Protein AF-A0A9P7E5D6-F1 (afdb_monomer_lite)

Secondary structure (DSSP, 8-state):
-GGGGGGGSPTTSHHHHHHHHS-TTTTSSHHHHHHHHHHHS------PPPHHHHHHHHHH----GGGTT-EEEETTEEEEHHHHHHHHHHHHHHHTT-TTS----

Sequence (105 aa):
MILLLGTFILAGSEADVWWTGLGASQKATWAQAKTEFLMKWPAIVIAGKTQREYQKDLLELQFKEEEVGEWVTVAGITTWAHIQFHNKLKTLVKDAGVENVPILI

Radius of gyration: 23.68 Å; chains: 1; bounding box: 56×27×54 Å

Organism: NCBI:txid48587

Structure (mmCIF, N/CA/C/O backbone):
data_AF-A0A9P7E5D6-F1
#
_entry.id   AF-A0A9P7E5D6-F1
#
loop_
_atom_site.group_PDB
_atom_site.id
_atom_site.type_symbol
_atom_site.label_atom_id
_atom_site.label_alt_id
_atom_site.label_comp_id
_atom_site.label_asym_id
_atom_site.label_entity_id
_atom_site.label_seq_id
_atom_site.pdbx_PDB_ins_code
_atom_site.Cartn_x
_atom_site.Cartn_y
_atom_site.Cartn_z
_atom_site.occupancy
_atom_site.B_iso_or_equiv
_atom_site.auth_seq_id
_atom_site.auth_comp_id
_atom_site.auth_asym_id
_atom_site.auth_atom_id
_atom_site.pdbx_PDB_model_num
ATOM 1 N N . MET A 1 1 ? -23.368 8.243 11.336 1.00 58.00 1 MET A N 1
ATOM 2 C CA . MET A 1 1 ? -22.377 7.540 10.490 1.00 58.00 1 MET A CA 1
ATOM 3 C C . MET A 1 1 ? -22.164 6.085 10.915 1.00 58.00 1 MET A C 1
ATOM 5 O O . MET A 1 1 ? -22.184 5.231 10.048 1.00 58.00 1 MET A O 1
ATOM 9 N N . ILE A 1 2 ? -22.056 5.761 12.213 1.00 64.31 2 ILE A N 1
ATOM 10 C CA . ILE A 1 2 ? -21.831 4.368 12.660 1.00 64.31 2 ILE A CA 1
ATOM 11 C C . ILE A 1 2 ? -22.986 3.397 12.403 1.00 64.31 2 ILE A C 1
ATOM 13 O O . ILE A 1 2 ? -22.758 2.226 12.129 1.00 64.31 2 ILE A O 1
ATOM 17 N N . LEU A 1 3 ? -24.221 3.910 12.436 1.00 65.56 3 LEU A N 1
ATOM 18 C CA . LEU A 1 3 ? -25.437 3.131 12.191 1.00 65.56 3 LEU A CA 1
ATOM 19 C C . LEU A 1 3 ? -25.477 2.529 10.777 1.00 65.56 3 LEU A C 1
ATOM 21 O O . LEU A 1 3 ? -26.164 1.541 10.561 1.00 65.56 3 LEU A O 1
ATOM 25 N N . LEU A 1 4 ? -24.719 3.102 9.834 1.00 73.50 4 LEU A N 1
ATOM 26 C CA . LEU A 1 4 ? -24.645 2.623 8.456 1.00 73.50 4 LEU A CA 1
ATOM 27 C C . LEU A 1 4 ? -23.561 1.561 8.251 1.00 73.50 4 LEU A C 1
ATOM 29 O O . LEU A 1 4 ? -23.593 0.867 7.244 1.00 73.50 4 LEU A O 1
ATOM 33 N N . LEU A 1 5 ? -22.599 1.399 9.170 1.00 76.69 5 LEU A N 1
ATOM 34 C CA . LEU A 1 5 ? -21.523 0.424 8.959 1.00 76.69 5 LEU A CA 1
ATOM 35 C C . LEU A 1 5 ? -22.092 -0.989 8.795 1.00 76.69 5 LEU A C 1
ATOM 37 O O . LEU A 1 5 ? -21.705 -1.694 7.873 1.00 76.69 5 LEU A O 1
ATOM 41 N N . GLY A 1 6 ? -23.084 -1.346 9.615 1.00 74.81 6 GLY A N 1
ATOM 42 C CA . GLY A 1 6 ? -23.769 -2.634 9.509 1.00 74.81 6 GLY A CA 1
ATOM 43 C C . GLY A 1 6 ? -24.447 -2.866 8.156 1.00 74.81 6 GLY A C 1
ATOM 44 O O . GLY A 1 6 ? -24.515 -4.001 7.712 1.00 74.81 6 GLY A O 1
ATOM 45 N N . THR A 1 7 ? -24.892 -1.812 7.463 1.00 82.75 7 THR A N 1
ATOM 46 C CA . THR A 1 7 ? -25.525 -1.944 6.137 1.00 82.75 7 THR A CA 1
ATOM 47 C C . THR A 1 7 ? -24.521 -2.103 4.995 1.00 82.75 7 THR A C 1
ATOM 49 O O . THR A 1 7 ? -24.911 -2.483 3.897 1.00 82.75 7 THR A O 1
ATOM 52 N N . PHE A 1 8 ? -23.239 -1.815 5.236 1.00 84.81 8 PHE A N 1
ATOM 53 C CA . PHE A 1 8 ? -22.152 -2.029 4.272 1.00 84.81 8 PHE A CA 1
ATOM 54 C C . PHE A 1 8 ? -21.427 -3.363 4.474 1.00 84.81 8 PHE A C 1
ATOM 56 O O . PHE A 1 8 ? -20.529 -3.698 3.703 1.00 84.81 8 PHE A O 1
ATOM 63 N N . ILE A 1 9 ? -21.798 -4.120 5.508 1.00 87.69 9 ILE A N 1
ATOM 64 C CA . ILE A 1 9 ? -21.249 -5.443 5.766 1.00 87.69 9 ILE A CA 1
ATOM 65 C C . ILE A 1 9 ? -22.112 -6.472 5.037 1.00 87.69 9 ILE A C 1
ATOM 67 O O . ILE A 1 9 ? -23.337 -6.467 5.130 1.00 87.69 9 ILE A O 1
ATOM 71 N N . LEU A 1 10 ? -21.457 -7.362 4.291 1.00 89.94 10 LEU A N 1
ATOM 72 C CA . LEU A 1 10 ? -22.131 -8.450 3.596 1.00 89.94 10 LEU A CA 1
ATOM 73 C C . LEU A 1 10 ? -22.773 -9.399 4.619 1.00 89.94 10 LEU A C 1
ATOM 75 O O . LEU A 1 10 ? -22.066 -9.962 5.457 1.00 89.94 10 LEU A O 1
ATOM 79 N N . ALA A 1 11 ? -24.089 -9.596 4.525 1.00 88.31 11 ALA A N 1
ATOM 80 C CA . ALA A 1 11 ? -24.833 -10.474 5.425 1.00 88.31 11 ALA A CA 1
ATOM 81 C C . ALA A 1 11 ? -24.262 -11.903 5.428 1.00 88.31 11 ALA A C 1
ATOM 83 O O . ALA A 1 11 ? -23.971 -12.468 4.371 1.00 88.31 11 ALA A O 1
ATOM 84 N N . GLY A 1 12 ? -24.090 -12.483 6.617 1.00 87.50 12 GLY A N 1
ATOM 85 C CA . GLY A 1 12 ? -23.520 -13.821 6.808 1.00 87.50 12 GLY A CA 1
ATOM 86 C C . GLY A 1 12 ? -21.996 -13.914 6.661 1.00 87.50 12 GLY A C 1
ATOM 87 O O . GLY A 1 12 ? -21.442 -15.005 6.787 1.00 87.50 12 GLY A O 1
ATOM 88 N N . SER A 1 13 ? -21.297 -12.803 6.409 1.00 90.31 13 SER A N 1
ATOM 89 C CA . SER A 1 13 ? -19.828 -12.775 6.400 1.00 90.31 13 SER A CA 1
ATOM 90 C C . SER A 1 13 ? -19.237 -12.834 7.817 1.00 90.31 13 SER A C 1
ATOM 92 O O . SER A 1 13 ? -19.916 -12.550 8.803 1.00 90.31 13 SER A O 1
ATOM 94 N N . GLU A 1 14 ? -17.938 -13.135 7.940 1.00 91.31 14 GLU A N 1
ATOM 95 C CA . GLU A 1 14 ? -17.233 -13.067 9.234 1.00 91.31 14 GLU A CA 1
ATOM 96 C C . GLU A 1 14 ? -17.372 -11.679 9.884 1.00 91.31 14 GLU A C 1
ATOM 98 O O . GLU A 1 14 ? -17.550 -11.566 11.099 1.00 91.31 14 GLU A O 1
ATOM 103 N N . ALA A 1 15 ? -17.347 -10.623 9.067 1.00 90.06 15 ALA A N 1
ATOM 104 C CA . ALA A 1 15 ? -17.532 -9.257 9.531 1.00 90.06 15 ALA A CA 1
ATOM 105 C C . ALA A 1 15 ? -18.950 -9.002 10.062 1.00 90.06 15 ALA A C 1
ATOM 107 O O . ALA A 1 15 ? -19.104 -8.214 10.989 1.00 90.06 15 ALA A O 1
ATOM 108 N N . ASP A 1 16 ? -19.969 -9.680 9.532 1.00 90.31 16 ASP A N 1
ATOM 109 C CA . ASP A 1 16 ? -21.357 -9.560 9.997 1.00 90.31 16 ASP A CA 1
ATOM 110 C C . ASP A 1 16 ? -21.542 -10.233 11.357 1.00 90.31 16 ASP A C 1
ATOM 112 O O . ASP A 1 16 ? -22.063 -9.634 12.297 1.00 90.31 16 ASP A O 1
ATOM 116 N N . VAL A 1 17 ? -21.015 -11.448 11.513 1.00 91.06 17 VAL A N 1
ATOM 117 C CA . VAL A 1 17 ? -21.043 -12.180 12.791 1.00 91.06 17 VAL A CA 1
ATOM 118 C C . VAL A 1 17 ? -20.278 -11.414 13.875 1.00 91.06 17 VAL A C 1
ATOM 120 O O . VAL A 1 17 ? -20.753 -11.273 15.001 1.00 91.06 17 VAL A O 1
ATOM 123 N N . TRP A 1 18 ? -19.114 -10.857 13.535 1.00 93.06 18 TRP A N 1
ATOM 124 C CA . TRP A 1 18 ? -18.359 -9.996 14.445 1.00 93.06 18 TRP A CA 1
ATOM 125 C C . TRP A 1 18 ? -19.123 -8.712 14.785 1.00 93.06 18 TRP A C 1
ATOM 127 O O . TRP A 1 18 ? -19.279 -8.380 15.962 1.00 93.06 18 TRP A O 1
ATOM 137 N N . TRP A 1 19 ? -19.627 -7.996 13.776 1.00 89.81 19 TRP A N 1
ATOM 138 C 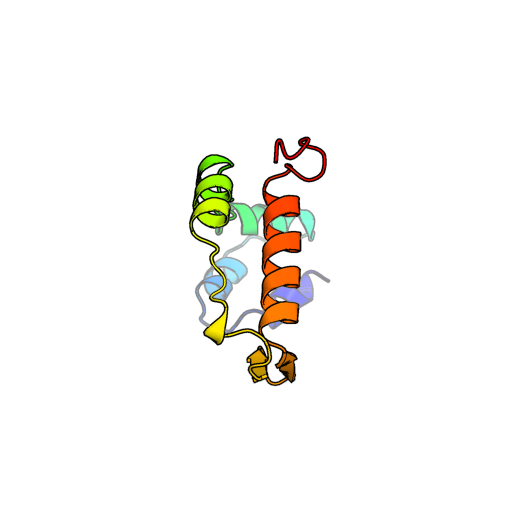CA . TRP A 1 19 ? -20.320 -6.732 13.989 1.00 89.81 19 TRP A CA 1
ATOM 139 C C . TRP A 1 19 ? -21.577 -6.946 14.814 1.00 89.81 19 TRP A C 1
ATOM 141 O O . TRP A 1 19 ? -21.794 -6.207 15.760 1.00 89.81 19 TRP A O 1
ATOM 151 N N . THR A 1 20 ? -22.388 -7.965 14.544 1.00 89.56 20 THR A N 1
ATOM 152 C CA . THR A 1 20 ? -23.585 -8.286 15.339 1.00 89.56 20 THR A CA 1
ATOM 153 C C . THR A 1 20 ? -23.244 -8.666 16.782 1.00 89.56 20 THR A C 1
ATOM 155 O O . THR A 1 20 ? -23.942 -8.211 17.688 1.00 89.56 20 THR A O 1
ATOM 158 N N . GLY A 1 21 ? -22.136 -9.379 17.009 1.00 88.69 21 GLY A N 1
ATOM 159 C CA . GLY A 1 21 ? -21.660 -9.785 18.336 1.00 88.69 21 GLY A CA 1
ATOM 160 C C . GLY A 1 21 ? -21.102 -8.663 19.225 1.00 88.69 21 GLY A C 1
ATOM 161 O O . GLY A 1 21 ? -21.010 -8.843 20.437 1.00 88.69 21 GLY A O 1
ATOM 162 N N . LEU A 1 22 ? -20.751 -7.500 18.666 1.00 89.19 22 LEU A N 1
ATOM 163 C CA . LEU A 1 22 ? -20.261 -6.357 19.446 1.00 89.19 22 LEU A CA 1
ATOM 164 C C . LEU A 1 22 ? -21.371 -5.714 20.303 1.00 89.19 22 LEU A C 1
ATOM 166 O O . LEU A 1 22 ? -22.487 -5.457 19.831 1.00 89.19 22 LEU A O 1
ATOM 170 N N . GLY A 1 23 ? -21.037 -5.370 21.548 1.00 88.38 23 GLY A N 1
ATOM 171 C CA . GLY A 1 23 ? -21.945 -4.710 22.487 1.00 88.38 23 GLY A CA 1
ATOM 172 C C . GLY A 1 23 ? -22.289 -3.265 22.101 1.00 88.38 23 GLY A C 1
ATOM 173 O O . GLY A 1 23 ? -21.590 -2.613 21.324 1.00 88.38 23 GLY A O 1
ATOM 174 N N . ALA A 1 24 ? -23.363 -2.720 22.682 1.00 84.31 24 ALA A N 1
ATOM 175 C CA . ALA A 1 24 ? -23.828 -1.361 22.375 1.00 84.31 24 ALA A CA 1
ATOM 176 C C . ALA A 1 24 ? -22.777 -0.274 22.685 1.00 84.31 24 ALA A C 1
ATOM 178 O O . ALA A 1 24 ? -22.633 0.681 21.924 1.00 84.31 24 ALA A O 1
ATOM 179 N N . SER A 1 25 ? -21.996 -0.441 23.756 1.00 85.69 25 SER A N 1
ATOM 180 C CA . SER A 1 25 ? -20.906 0.473 24.133 1.00 85.69 25 SER A CA 1
ATOM 181 C C . SER A 1 25 ? -19.733 0.450 23.148 1.00 85.69 25 SER A C 1
ATOM 183 O O . SER A 1 25 ? -19.090 1.474 22.941 1.00 85.69 25 SER A O 1
ATOM 185 N N . GLN A 1 26 ? -19.483 -0.689 22.501 1.00 84.94 26 GLN A N 1
ATOM 186 C CA . GLN A 1 26 ? -18.413 -0.879 21.516 1.00 84.94 26 GLN A CA 1
ATOM 187 C C . GLN A 1 26 ? -18.760 -0.279 20.143 1.00 84.94 26 GLN A C 1
ATOM 189 O O . GLN A 1 26 ? -17.877 -0.002 19.335 1.00 84.94 26 GLN A O 1
ATOM 194 N N . LYS A 1 27 ? -20.050 -0.021 19.896 1.00 85.94 27 LYS A N 1
ATOM 195 C CA . LYS A 1 27 ? -20.574 0.613 18.675 1.00 85.94 27 LYS A CA 1
ATOM 196 C C . LYS A 1 27 ? -21.049 2.049 18.889 1.00 85.94 27 LYS A C 1
ATOM 198 O O . LYS A 1 27 ? -21.618 2.634 17.970 1.00 85.94 27 LYS A O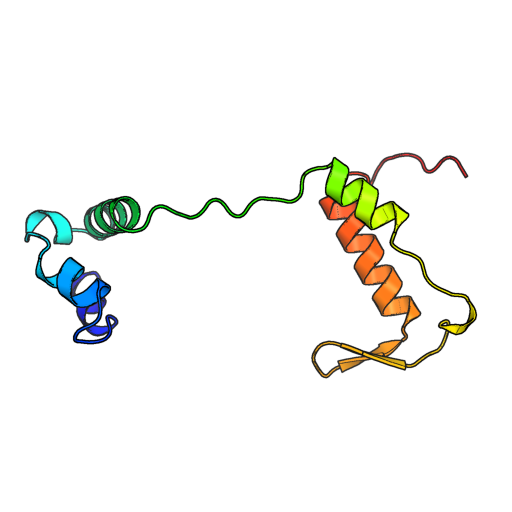 1
ATOM 203 N N . ALA A 1 28 ? -20.872 2.617 20.082 1.00 85.69 28 ALA A N 1
ATOM 204 C CA . ALA A 1 28 ? -21.463 3.913 20.409 1.00 85.69 28 ALA A CA 1
ATOM 205 C C . ALA A 1 28 ? -20.829 5.064 19.604 1.00 85.69 28 ALA A C 1
ATOM 207 O O . ALA A 1 28 ? -21.514 6.017 19.231 1.00 85.69 28 ALA A O 1
ATOM 208 N N . THR A 1 29 ? -19.539 4.964 19.272 1.00 87.50 29 THR A N 1
ATOM 209 C CA . THR A 1 29 ? -18.804 5.971 18.492 1.00 87.50 29 THR A CA 1
ATOM 210 C C . THR A 1 29 ? -17.878 5.344 17.460 1.00 87.50 29 THR A C 1
ATOM 212 O O . THR A 1 29 ? -17.440 4.202 17.602 1.00 87.50 29 THR A O 1
ATOM 215 N N . TRP A 1 30 ? -17.549 6.101 16.405 1.00 85.44 30 TRP A N 1
ATOM 216 C CA . TRP A 1 30 ? -16.696 5.596 15.317 1.00 85.44 30 TRP A CA 1
ATOM 217 C C . TRP A 1 30 ? -15.308 5.219 15.813 1.00 85.44 30 TRP A C 1
ATOM 219 O O . TRP A 1 30 ? -14.740 4.234 15.357 1.00 85.44 30 TRP A O 1
ATOM 229 N N . ALA A 1 31 ? -14.803 5.957 16.801 1.00 87.25 31 ALA A N 1
ATOM 230 C CA . ALA A 1 31 ? -13.554 5.632 17.467 1.00 87.25 31 ALA A CA 1
ATOM 231 C C . ALA A 1 31 ? -13.602 4.239 18.114 1.00 87.25 31 ALA A C 1
ATOM 233 O O . ALA A 1 31 ? -12.697 3.446 17.887 1.00 87.25 31 ALA A O 1
ATOM 234 N N . GLN A 1 32 ? -14.672 3.911 18.845 1.00 88.25 32 GLN A N 1
ATOM 235 C CA . GLN A 1 32 ? -14.817 2.604 19.498 1.00 88.25 32 GLN A CA 1
ATOM 236 C C . GLN A 1 32 ? -14.941 1.467 18.481 1.00 88.25 32 GLN A C 1
ATOM 238 O O . GLN A 1 32 ? -14.188 0.501 18.566 1.00 88.25 32 GLN A O 1
ATOM 243 N N . ALA A 1 33 ? -15.789 1.622 17.459 1.00 87.50 33 ALA A N 1
ATOM 244 C CA . ALA A 1 33 ? -15.914 0.613 16.407 1.00 87.50 33 ALA A CA 1
ATOM 245 C C . ALA A 1 33 ? -14.598 0.397 15.649 1.00 87.50 33 ALA A C 1
ATOM 247 O O . ALA A 1 33 ? -14.247 -0.737 15.336 1.00 87.50 33 ALA A O 1
ATOM 248 N N . LYS A 1 34 ? -13.845 1.471 15.376 1.00 87.94 34 LYS A N 1
ATOM 249 C CA . LYS A 1 34 ? -12.529 1.386 14.735 1.00 87.94 34 LYS A CA 1
ATOM 250 C C . LYS A 1 34 ? -11.508 0.672 15.624 1.00 87.94 34 LYS A C 1
ATOM 252 O O . LYS A 1 34 ? -10.720 -0.113 15.107 1.00 87.94 34 LYS A O 1
ATOM 257 N N . THR A 1 35 ? -11.515 0.918 16.933 1.00 89.06 35 THR A N 1
ATOM 258 C CA . THR A 1 35 ? -10.636 0.217 17.883 1.00 89.06 35 THR A CA 1
ATOM 259 C C . THR A 1 35 ? -10.920 -1.282 17.892 1.00 89.06 35 THR A C 1
ATOM 261 O O . THR A 1 35 ? -9.999 -2.076 17.729 1.00 89.06 35 THR A O 1
ATOM 264 N N . GLU A 1 36 ? -12.188 -1.675 18.001 1.00 90.62 36 GLU A N 1
ATOM 265 C CA . GLU A 1 36 ? -12.600 -3.084 17.951 1.00 90.62 36 GLU A CA 1
ATOM 266 C C . GLU A 1 36 ? -12.255 -3.735 16.607 1.00 90.62 36 GLU A C 1
ATOM 268 O O . GLU A 1 36 ? -11.777 -4.868 16.559 1.00 90.62 36 GLU A O 1
ATOM 273 N N . PHE A 1 37 ? -12.438 -2.998 15.507 1.00 89.81 37 PHE A N 1
ATOM 274 C CA . PHE A 1 37 ? -12.077 -3.459 14.170 1.00 89.81 37 PHE A CA 1
ATOM 275 C C . PHE A 1 37 ? -10.579 -3.757 14.069 1.00 89.81 37 PHE A C 1
ATOM 277 O O . PHE A 1 37 ? -10.199 -4.821 13.595 1.00 89.81 37 PHE A O 1
ATOM 284 N N . LEU A 1 38 ? -9.727 -2.851 14.555 1.00 89.81 38 LEU A N 1
ATOM 285 C CA . LEU A 1 38 ? -8.272 -3.023 14.527 1.00 89.81 38 LEU A CA 1
ATOM 286 C C . LEU A 1 38 ? -7.778 -4.115 15.485 1.00 89.81 38 LEU A C 1
ATOM 288 O O . LEU A 1 38 ? -6.715 -4.680 15.246 1.00 89.81 38 LEU A O 1
ATOM 292 N N . MET A 1 39 ? -8.529 -4.435 16.543 1.00 88.69 39 MET A N 1
ATOM 293 C CA . MET A 1 39 ? -8.230 -5.595 17.389 1.00 88.69 39 MET A CA 1
ATOM 294 C C . MET A 1 39 ? -8.540 -6.916 16.678 1.00 88.69 39 MET A C 1
ATOM 296 O O . MET A 1 39 ? -7.766 -7.865 16.791 1.00 88.69 39 MET A O 1
ATOM 300 N N . LYS A 1 40 ? -9.656 -6.989 15.941 1.00 90.19 40 LYS A N 1
ATOM 301 C CA . LYS A 1 40 ? -10.075 -8.201 15.219 1.00 90.19 40 LYS A CA 1
ATOM 302 C C . LYS A 1 40 ? -9.293 -8.417 13.918 1.00 90.19 40 LYS A C 1
ATOM 304 O O . LYS A 1 40 ? -8.914 -9.548 13.624 1.00 90.19 40 LYS A O 1
ATOM 309 N N . TRP A 1 41 ? -9.034 -7.348 13.171 1.00 89.31 41 TRP A N 1
ATOM 310 C CA . TRP A 1 41 ? -8.216 -7.338 11.958 1.00 89.31 41 TRP A CA 1
ATOM 311 C C . TRP A 1 41 ? -7.048 -6.368 12.147 1.00 89.31 41 TRP A C 1
ATOM 313 O O . TRP A 1 41 ? -7.119 -5.217 11.698 1.00 89.31 41 TRP A O 1
ATOM 323 N N . PRO A 1 42 ? -5.972 -6.803 12.828 1.00 83.50 42 PRO A N 1
ATOM 324 C CA . PRO A 1 42 ? -4.770 -5.994 12.936 1.00 83.50 42 PRO A CA 1
ATOM 325 C C . PRO A 1 42 ? -4.257 -5.669 11.538 1.00 83.50 42 PRO A C 1
ATOM 327 O O . PRO A 1 42 ? -4.238 -6.524 10.649 1.00 83.50 42 PRO A O 1
ATOM 330 N N . ALA A 1 43 ? -3.852 -4.414 11.339 1.00 76.69 43 ALA A N 1
ATOM 331 C CA . ALA A 1 43 ? -3.270 -3.994 10.078 1.00 76.69 43 ALA A CA 1
ATOM 332 C C . ALA A 1 43 ? -2.068 -4.892 9.773 1.00 76.69 43 ALA A C 1
ATOM 334 O O . ALA A 1 43 ? -1.095 -4.924 10.529 1.00 76.69 43 ALA A O 1
ATOM 335 N N . ILE A 1 44 ? -2.143 -5.626 8.664 1.00 76.31 44 ILE A N 1
ATOM 336 C CA . ILE A 1 44 ? -0.980 -6.326 8.139 1.00 76.31 44 ILE A CA 1
ATOM 337 C C . ILE A 1 44 ? 0.010 -5.225 7.778 1.00 76.31 44 ILE A C 1
ATOM 339 O O . ILE A 1 44 ? -0.263 -4.402 6.902 1.00 76.31 44 ILE A O 1
ATOM 343 N N . VAL A 1 45 ? 1.133 -5.172 8.492 1.00 65.81 45 VAL A N 1
ATOM 344 C CA . VAL A 1 45 ? 2.246 -4.310 8.111 1.00 65.81 45 VAL A CA 1
ATOM 345 C C . VAL A 1 45 ? 2.688 -4.807 6.745 1.00 65.81 45 VAL A C 1
ATOM 347 O O . VAL A 1 45 ? 3.266 -5.886 6.627 1.00 65.81 45 VAL A O 1
ATOM 350 N N . ILE A 1 46 ? 2.349 -4.053 5.700 1.00 59.84 46 ILE A N 1
ATOM 351 C CA . ILE A 1 46 ? 2.904 -4.286 4.373 1.00 59.84 46 ILE A CA 1
ATOM 352 C C . ILE A 1 46 ? 4.411 -4.188 4.568 1.00 59.84 46 ILE A C 1
ATOM 354 O O . ILE A 1 46 ? 4.904 -3.152 5.019 1.00 59.84 46 ILE A O 1
ATOM 358 N N . ALA A 1 47 ? 5.126 -5.279 4.300 1.00 58.91 47 ALA A N 1
ATOM 359 C CA . ALA A 1 47 ? 6.575 -5.248 4.297 1.00 58.91 47 ALA A CA 1
ATOM 360 C C . ALA A 1 47 ? 6.993 -4.209 3.250 1.00 58.91 47 ALA A C 1
ATOM 362 O O . ALA A 1 47 ? 6.841 -4.423 2.047 1.00 58.91 47 ALA A O 1
ATOM 363 N N . GLY A 1 48 ? 7.427 -3.039 3.716 1.00 64.94 48 GLY A N 1
ATOM 364 C CA . GLY A 1 48 ? 8.057 -2.059 2.851 1.00 64.94 48 GLY A CA 1
ATOM 365 C C . GLY A 1 48 ? 9.361 -2.659 2.351 1.00 64.94 48 GLY A C 1
ATOM 366 O O . GLY A 1 48 ? 10.094 -3.259 3.141 1.00 64.94 48 GLY A O 1
ATOM 367 N N . LYS A 1 49 ? 9.647 -2.505 1.055 1.00 72.94 49 LYS A N 1
ATOM 368 C CA . LYS A 1 49 ? 10.960 -2.866 0.523 1.00 72.94 49 LYS A CA 1
ATOM 369 C C . LYS A 1 49 ? 12.035 -2.178 1.358 1.00 72.94 49 LYS A C 1
ATOM 371 O O . LYS A 1 49 ? 11.975 -0.978 1.628 1.00 72.94 49 LYS A O 1
ATOM 376 N N . THR A 1 50 ? 13.004 -2.959 1.795 1.00 80.06 50 THR A N 1
ATOM 377 C CA . THR A 1 50 ? 14.199 -2.470 2.470 1.00 80.06 50 THR A CA 1
ATOM 378 C C . THR A 1 50 ? 15.086 -1.728 1.474 1.00 80.06 50 THR A C 1
ATOM 380 O O . THR A 1 50 ? 15.026 -1.953 0.265 1.00 80.06 50 THR A O 1
ATOM 383 N N . GLN A 1 51 ? 15.988 -0.878 1.966 1.00 76.75 51 GLN A N 1
ATOM 384 C CA . GLN A 1 51 ? 16.916 -0.157 1.089 1.00 76.75 51 GLN A CA 1
ATOM 385 C C . GLN A 1 51 ? 17.808 -1.089 0.251 1.00 76.75 51 GLN A C 1
ATOM 387 O O . GLN A 1 51 ? 18.151 -0.759 -0.880 1.00 76.75 51 GLN A O 1
ATOM 392 N N . ARG A 1 52 ? 18.126 -2.284 0.766 1.00 77.69 52 ARG A N 1
ATOM 393 C CA . ARG A 1 52 ? 18.865 -3.313 0.022 1.00 77.69 52 ARG A CA 1
ATOM 394 C C . ARG A 1 52 ? 18.068 -3.840 -1.171 1.00 77.69 52 ARG A C 1
ATOM 396 O O . ARG A 1 52 ? 18.648 -4.082 -2.223 1.00 77.69 52 ARG A O 1
ATOM 403 N N . GLU A 1 53 ? 16.761 -4.022 -1.016 1.00 82.69 53 GLU A N 1
ATOM 404 C CA . GLU A 1 53 ? 15.889 -4.471 -2.106 1.00 82.69 53 GLU A CA 1
ATOM 405 C C . GLU A 1 53 ? 15.747 -3.387 -3.174 1.00 82.69 53 GLU A C 1
ATOM 407 O O . GLU A 1 53 ? 15.850 -3.696 -4.354 1.00 82.69 53 GLU A O 1
ATOM 412 N N . TYR A 1 54 ? 15.649 -2.114 -2.783 1.00 84.06 54 TYR A N 1
ATOM 413 C CA . TYR A 1 54 ? 15.693 -1.011 -3.745 1.00 84.06 54 TYR A CA 1
ATOM 414 C C . TYR A 1 54 ? 17.031 -0.916 -4.492 1.00 84.06 54 TYR A C 1
ATOM 416 O O . TYR A 1 54 ? 17.044 -0.705 -5.700 1.00 84.06 54 TYR A O 1
ATOM 424 N N . GLN A 1 55 ? 18.166 -1.103 -3.810 1.00 79.75 55 GLN A N 1
ATOM 425 C CA . GLN A 1 55 ? 19.480 -1.146 -4.466 1.00 79.75 55 GLN A CA 1
ATOM 426 C C . GLN A 1 55 ? 19.594 -2.312 -5.449 1.00 79.75 55 GLN A C 1
ATOM 428 O O . GLN A 1 55 ? 20.127 -2.142 -6.542 1.00 79.75 55 GLN A O 1
ATOM 433 N N . LYS A 1 56 ? 19.078 -3.487 -5.073 1.00 85.12 56 LYS A N 1
ATOM 434 C CA . LYS A 1 56 ? 19.016 -4.648 -5.960 1.00 85.12 56 LYS A CA 1
ATOM 435 C C . LYS A 1 56 ? 18.182 -4.337 -7.202 1.00 85.12 56 LYS A C 1
ATOM 437 O O . LYS A 1 56 ? 18.664 -4.546 -8.308 1.00 85.12 56 LYS A O 1
ATOM 442 N N . ASP A 1 57 ? 16.991 -3.774 -7.022 1.00 85.88 57 ASP A N 1
ATOM 443 C CA . ASP A 1 57 ? 16.117 -3.411 -8.135 1.00 85.88 57 ASP A CA 1
ATOM 444 C C . ASP A 1 57 ? 16.762 -2.361 -9.059 1.00 85.88 57 ASP A C 1
ATOM 446 O O . ASP A 1 57 ? 16.610 -2.457 -10.272 1.00 85.88 57 ASP A O 1
ATOM 450 N N . LEU A 1 58 ? 17.510 -1.384 -8.522 1.00 84.69 58 LEU A N 1
ATOM 451 C CA . LEU A 1 58 ? 18.270 -0.420 -9.336 1.00 84.69 58 LEU A CA 1
ATOM 452 C C . LEU A 1 58 ? 19.339 -1.105 -10.193 1.00 84.69 58 LEU A C 1
ATOM 454 O O . LEU A 1 58 ? 19.515 -0.734 -11.348 1.00 84.69 58 LEU A O 1
ATOM 458 N N . LEU A 1 59 ? 20.059 -2.079 -9.631 1.00 83.94 59 LEU A N 1
ATOM 459 C CA . LEU A 1 59 ? 21.121 -2.805 -10.336 1.00 83.94 59 LEU A CA 1
ATOM 460 C C . LEU A 1 59 ? 20.568 -3.778 -11.387 1.00 83.94 59 LEU A C 1
ATOM 462 O O . LEU A 1 59 ? 21.205 -4.009 -12.414 1.00 83.94 59 LEU A O 1
ATOM 466 N N . GLU A 1 60 ? 19.395 -4.353 -11.132 1.00 87.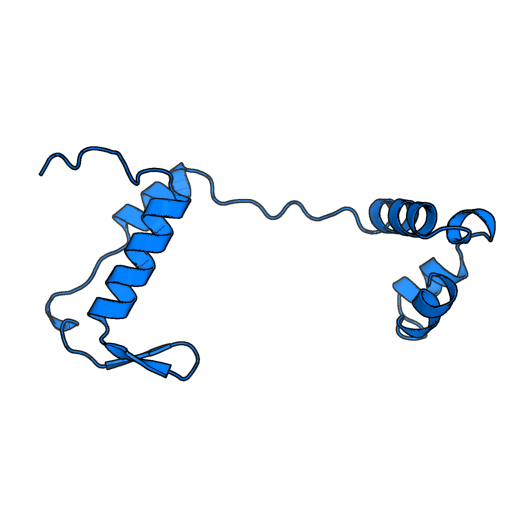19 60 GLU A N 1
ATOM 467 C CA . GLU A 1 60 ? 18.704 -5.251 -12.061 1.00 87.19 60 GLU A CA 1
ATOM 468 C C . GLU A 1 60 ? 17.943 -4.493 -13.158 1.00 87.19 60 GLU A C 1
ATOM 470 O O . GLU A 1 60 ? 17.647 -5.067 -14.209 1.00 87.19 60 GLU A O 1
ATOM 475 N N . LEU A 1 61 ? 17.641 -3.208 -12.948 1.00 86.38 61 LEU A N 1
ATOM 476 C CA . LEU A 1 61 ? 16.937 -2.378 -13.916 1.00 86.38 61 LEU A CA 1
ATOM 477 C C . LEU A 1 61 ? 17.847 -2.040 -15.106 1.00 86.38 61 LEU A C 1
ATOM 479 O O . LEU A 1 61 ? 18.578 -1.053 -15.108 1.00 86.38 61 LEU A O 1
ATOM 483 N N . GLN A 1 62 ? 17.757 -2.861 -16.149 1.00 85.56 62 GLN A N 1
ATOM 484 C CA . GLN A 1 62 ? 18.462 -2.680 -17.416 1.00 85.56 62 GLN A CA 1
ATOM 485 C C . GLN A 1 62 ? 17.482 -2.317 -18.533 1.00 85.56 62 GLN A C 1
ATOM 487 O O . GLN A 1 62 ? 16.350 -2.799 -18.559 1.00 85.56 62 GLN A O 1
ATOM 492 N N . PHE A 1 63 ? 17.932 -1.470 -19.457 1.00 88.12 63 PHE A N 1
ATOM 493 C CA . PHE A 1 63 ? 17.234 -1.172 -20.704 1.00 88.12 63 PHE A CA 1
ATOM 494 C C . PHE A 1 63 ? 18.148 -1.535 -21.856 1.00 88.12 63 PHE A C 1
ATOM 496 O O . PHE A 1 63 ? 19.304 -1.102 -21.869 1.00 88.12 63 PHE A O 1
ATOM 503 N N . LYS A 1 64 ? 17.661 -2.340 -22.795 1.00 88.44 64 LYS A N 1
ATOM 504 C CA . LYS A 1 64 ? 18.481 -2.732 -23.937 1.00 88.44 64 LYS A CA 1
ATOM 505 C C . LYS A 1 64 ? 18.415 -1.668 -25.019 1.00 88.44 64 LYS A C 1
ATOM 507 O O . LYS A 1 64 ? 17.385 -1.028 -25.214 1.00 88.44 64 LYS A O 1
ATOM 512 N N . GLU A 1 65 ? 19.511 -1.495 -25.748 1.00 85.00 65 GLU A N 1
ATOM 513 C CA . GLU A 1 65 ? 19.555 -0.530 -26.847 1.00 85.00 65 GLU A CA 1
ATOM 514 C C . GLU A 1 65 ? 18.552 -0.901 -27.947 1.00 85.00 65 GLU A C 1
ATOM 516 O O . GLU A 1 65 ? 17.870 -0.023 -28.473 1.00 85.00 65 GLU A O 1
ATOM 521 N N . GLU A 1 66 ? 18.359 -2.199 -28.208 1.00 88.31 66 GLU A N 1
ATOM 522 C CA . GLU A 1 66 ? 17.346 -2.688 -29.149 1.00 88.31 66 GLU A CA 1
ATOM 523 C C . GLU A 1 66 ? 15.890 -2.355 -28.764 1.00 88.31 66 GLU A C 1
ATOM 525 O O . GLU A 1 66 ? 15.010 -2.435 -29.613 1.00 88.31 66 GLU A O 1
ATOM 530 N N . GLU A 1 67 ? 15.615 -1.961 -27.516 1.00 84.81 67 GLU A N 1
ATOM 531 C CA . GLU A 1 67 ? 14.273 -1.574 -27.051 1.00 84.81 67 GLU A CA 1
ATOM 532 C C . GLU A 1 67 ? 14.020 -0.060 -27.209 1.00 84.81 67 GLU A C 1
ATOM 534 O O . GLU A 1 67 ? 12.908 0.438 -26.982 1.00 84.81 67 GLU A O 1
ATOM 539 N N . VAL A 1 68 ? 15.040 0.714 -27.596 1.00 88.50 68 VAL A N 1
ATOM 540 C CA . VAL A 1 68 ? 14.913 2.155 -27.829 1.00 88.50 68 VAL A CA 1
ATOM 541 C C . VAL A 1 68 ? 14.040 2.400 -29.057 1.00 88.50 68 VAL A C 1
ATOM 543 O O . VAL A 1 68 ? 14.365 2.019 -30.173 1.00 88.50 68 VAL A O 1
ATOM 546 N N . GLY A 1 69 ? 12.934 3.115 -28.850 1.00 88.31 69 GLY A N 1
ATOM 547 C CA . GLY A 1 69 ? 11.998 3.428 -29.933 1.00 88.31 69 GLY A CA 1
ATOM 548 C C . GLY A 1 69 ? 10.952 2.338 -30.162 1.00 88.31 69 GLY A C 1
ATOM 549 O O . GLY A 1 69 ? 10.162 2.448 -31.090 1.00 88.31 69 GLY A O 1
ATOM 550 N N . GLU A 1 70 ? 10.881 1.331 -29.295 1.00 93.81 70 GLU A N 1
ATOM 551 C CA . GLU A 1 70 ? 9.750 0.410 -29.273 1.00 93.81 70 GLU A CA 1
ATOM 552 C C . GLU A 1 70 ? 8.531 1.041 -28.590 1.00 93.81 70 GLU A C 1
ATOM 554 O O . GLU A 1 70 ? 8.643 1.864 -27.668 1.00 93.81 70 GLU A O 1
ATOM 559 N N . TRP A 1 71 ? 7.343 0.634 -29.034 1.00 93.81 71 TRP A N 1
ATOM 560 C CA . TRP A 1 71 ? 6.078 1.022 -28.417 1.00 93.81 71 TRP A CA 1
ATOM 561 C C . TRP A 1 71 ? 5.667 -0.032 -27.393 1.00 93.81 71 TRP A C 1
ATOM 563 O O . TRP A 1 71 ? 5.616 -1.223 -27.686 1.00 93.81 71 TRP A O 1
ATOM 573 N N . VAL A 1 72 ? 5.305 0.407 -26.193 1.00 90.81 72 VAL A N 1
ATOM 574 C CA . VAL A 1 72 ? 4.816 -0.457 -25.116 1.00 90.81 72 VAL A CA 1
ATOM 575 C C . VAL A 1 72 ? 3.458 0.022 -24.634 1.00 90.81 72 VAL A C 1
ATOM 577 O O . VAL A 1 72 ? 3.211 1.220 -24.503 1.00 90.81 72 VAL A O 1
ATOM 580 N N . THR A 1 73 ? 2.567 -0.924 -24.342 1.00 91.56 73 THR A N 1
ATOM 581 C CA . THR A 1 73 ? 1.262 -0.626 -23.745 1.00 91.56 73 THR A CA 1
ATOM 582 C C . THR A 1 73 ? 1.311 -0.930 -22.256 1.00 91.56 73 THR A C 1
ATOM 584 O O . THR A 1 73 ? 1.514 -2.075 -21.857 1.00 91.56 73 THR A O 1
ATOM 587 N N . VAL A 1 74 ? 1.112 0.091 -21.424 1.00 83.44 74 VAL A N 1
ATOM 588 C CA . VAL A 1 74 ? 1.072 -0.033 -19.960 1.00 83.44 74 VAL A CA 1
ATOM 589 C C . VAL A 1 74 ? -0.265 0.509 -19.477 1.00 83.44 74 VAL A C 1
ATOM 591 O O . VAL A 1 74 ? -0.624 1.637 -19.801 1.00 83.44 74 VAL A O 1
ATOM 594 N N . ALA A 1 75 ? -1.020 -0.298 -18.725 1.00 87.06 75 ALA A N 1
ATOM 595 C CA . ALA A 1 75 ? -2.352 0.066 -18.225 1.00 87.06 75 ALA A CA 1
ATOM 596 C C . ALA A 1 75 ? -3.314 0.582 -19.325 1.00 87.06 75 ALA A C 1
ATOM 598 O O . ALA A 1 75 ? -4.100 1.497 -19.099 1.00 87.06 75 ALA A O 1
ATOM 599 N N . GLY A 1 76 ? -3.230 0.005 -20.530 1.00 89.12 76 GLY A N 1
ATOM 600 C CA . GLY A 1 76 ? -4.065 0.385 -21.675 1.00 89.12 76 GLY A CA 1
ATOM 601 C C . GLY A 1 76 ? -3.615 1.643 -22.428 1.00 89.12 76 GLY A C 1
ATOM 602 O O . GLY A 1 76 ? -4.289 2.041 -23.372 1.00 89.12 76 GLY A O 1
ATOM 603 N N . ILE A 1 77 ? -2.487 2.255 -22.051 1.00 89.81 77 ILE A N 1
ATOM 604 C CA . ILE A 1 77 ? -1.923 3.433 -22.722 1.00 89.81 77 ILE A CA 1
ATOM 605 C C . ILE A 1 77 ? -0.647 3.034 -23.463 1.00 89.81 77 ILE A C 1
ATOM 607 O O . ILE A 1 77 ? 0.302 2.534 -22.853 1.00 89.81 77 ILE A O 1
ATOM 611 N N . THR A 1 78 ? -0.611 3.288 -24.771 1.00 92.94 78 THR A N 1
ATOM 612 C CA . THR A 1 78 ? 0.581 3.081 -25.600 1.00 92.94 78 THR A CA 1
ATOM 613 C C . THR A 1 78 ? 1.540 4.258 -25.457 1.00 92.94 78 THR A C 1
ATOM 615 O O . THR A 1 78 ? 1.154 5.418 -25.595 1.00 92.94 78 THR A O 1
ATOM 618 N N . THR A 1 79 ? 2.806 3.973 -25.183 1.00 91.62 79 THR A N 1
ATOM 619 C CA . THR A 1 79 ? 3.871 4.972 -25.059 1.00 91.62 79 THR A CA 1
ATOM 620 C C . THR A 1 79 ? 5.217 4.367 -25.461 1.00 91.62 79 THR A C 1
ATOM 622 O O . THR A 1 79 ? 5.304 3.175 -25.742 1.00 91.62 79 THR A O 1
ATOM 625 N N . TRP A 1 80 ? 6.275 5.171 -25.498 1.00 93.88 80 TRP A N 1
ATOM 626 C CA . TRP A 1 80 ? 7.612 4.703 -25.848 1.00 93.88 80 TRP A CA 1
ATOM 627 C C . TRP A 1 80 ? 8.270 3.946 -24.690 1.00 93.88 80 TRP A C 1
ATOM 629 O O . TRP A 1 80 ? 8.232 4.390 -23.536 1.00 93.88 80 TRP A O 1
ATOM 639 N N . ALA A 1 81 ? 8.935 2.835 -25.005 1.00 90.25 81 ALA A N 1
ATOM 640 C CA . ALA A 1 81 ? 9.606 1.967 -24.039 1.00 90.25 81 ALA A CA 1
ATOM 641 C C . ALA A 1 81 ? 10.629 2.722 -23.175 1.00 90.25 81 ALA A C 1
ATOM 643 O O . ALA A 1 81 ? 10.623 2.595 -21.951 1.00 90.25 81 ALA A O 1
ATOM 644 N N . HIS A 1 82 ? 11.432 3.595 -23.789 1.00 88.94 82 HIS A N 1
ATOM 645 C CA . HIS A 1 82 ? 12.449 4.383 -23.088 1.00 88.94 82 HIS A CA 1
ATOM 646 C C . HIS A 1 82 ? 11.847 5.434 -22.135 1.00 88.94 82 HIS A C 1
ATOM 648 O O . HIS A 1 82 ? 12.418 5.712 -21.081 1.00 88.94 82 HIS A O 1
ATOM 654 N N . ILE A 1 83 ? 10.666 5.987 -22.449 1.00 88.62 83 ILE A N 1
ATOM 655 C CA . ILE A 1 83 ? 9.953 6.913 -21.552 1.00 88.62 83 ILE A CA 1
ATOM 656 C C . ILE A 1 83 ? 9.433 6.154 -20.330 1.00 88.62 83 ILE A C 1
ATOM 658 O O . ILE A 1 83 ? 9.570 6.622 -19.199 1.00 88.62 83 ILE A O 1
ATOM 662 N N . GLN A 1 84 ? 8.871 4.961 -20.532 1.00 90.81 84 GLN A N 1
ATOM 663 C CA . GLN A 1 84 ? 8.441 4.112 -19.419 1.00 90.81 84 GLN A CA 1
ATOM 664 C C . GLN A 1 84 ? 9.611 3.657 -18.558 1.00 90.81 84 GLN A C 1
ATOM 666 O O . GLN A 1 84 ? 9.506 3.664 -17.332 1.00 90.81 84 GLN A O 1
ATOM 671 N N . PHE A 1 85 ? 10.734 3.312 -19.180 1.00 89.31 85 PHE A N 1
ATOM 672 C CA . PHE A 1 85 ? 11.962 2.992 -18.469 1.00 89.31 85 PHE A CA 1
ATOM 673 C C . PHE A 1 85 ? 12.440 4.169 -17.610 1.00 89.31 85 PHE A C 1
ATOM 675 O O . PHE A 1 85 ? 12.646 3.999 -16.410 1.00 89.31 85 PHE A O 1
ATOM 682 N N . HIS A 1 86 ? 12.521 5.377 -18.180 1.00 89.00 86 HIS A N 1
ATOM 683 C CA . HIS A 1 86 ? 12.886 6.585 -17.438 1.00 89.00 86 HIS A CA 1
ATOM 684 C C . HIS A 1 86 ? 11.956 6.831 -16.242 1.00 89.00 86 HIS A C 1
ATOM 686 O O . HIS A 1 86 ? 12.425 7.087 -15.133 1.00 89.00 86 HIS A O 1
ATOM 692 N N . ASN A 1 87 ? 10.641 6.710 -16.437 1.00 89.31 87 ASN A N 1
ATOM 693 C CA . ASN A 1 87 ? 9.664 6.896 -15.364 1.00 89.31 87 ASN A CA 1
ATOM 694 C C . ASN A 1 87 ? 9.826 5.852 -14.251 1.00 89.31 87 ASN A C 1
ATOM 696 O O . ASN A 1 87 ? 9.778 6.207 -13.074 1.00 89.31 87 ASN A O 1
ATOM 700 N N . LYS A 1 88 ? 10.056 4.581 -14.606 1.00 87.50 88 LYS A N 1
ATOM 701 C CA . LYS A 1 88 ? 10.331 3.512 -13.636 1.00 87.50 88 LYS A CA 1
ATOM 702 C C . LYS A 1 88 ? 11.611 3.785 -12.852 1.00 87.50 88 LYS A C 1
ATOM 704 O O . LYS A 1 88 ? 11.571 3.746 -11.627 1.00 87.50 88 LYS A O 1
ATOM 709 N N . LEU A 1 89 ? 12.706 4.120 -13.537 1.00 89.44 89 LEU A N 1
ATOM 710 C CA . LEU A 1 89 ? 13.987 4.451 -12.911 1.00 89.44 89 LEU A CA 1
ATOM 711 C C . LEU A 1 89 ? 13.845 5.634 -11.949 1.00 89.44 89 LEU A C 1
ATOM 713 O O . LEU A 1 89 ? 14.297 5.563 -10.810 1.00 89.44 89 LEU A O 1
ATOM 717 N N . LYS A 1 90 ? 13.164 6.702 -12.376 1.00 87.88 90 LYS A N 1
ATOM 718 C CA . LYS A 1 90 ? 12.935 7.899 -11.560 1.00 87.88 90 LYS A CA 1
ATOM 719 C C . LYS A 1 90 ? 12.158 7.590 -10.282 1.00 87.88 90 LYS A C 1
ATOM 721 O O . LYS A 1 90 ? 12.540 8.059 -9.212 1.00 87.88 90 LYS A O 1
ATOM 726 N N . THR A 1 91 ? 11.086 6.806 -10.382 1.00 87.00 91 THR A N 1
ATOM 727 C CA . THR A 1 91 ? 10.320 6.360 -9.209 1.00 87.00 91 THR A CA 1
ATOM 728 C C . THR A 1 91 ? 11.192 5.528 -8.277 1.00 87.00 91 THR A C 1
ATOM 730 O O . THR A 1 91 ? 11.218 5.776 -7.079 1.00 87.00 91 THR A O 1
ATOM 733 N N . LEU A 1 92 ? 11.978 4.605 -8.828 1.00 86.06 92 LEU A N 1
ATOM 734 C CA . LEU A 1 92 ? 12.782 3.684 -8.036 1.00 86.06 92 LEU A CA 1
ATOM 735 C C . LEU A 1 92 ? 13.947 4.385 -7.315 1.00 86.06 92 LEU A C 1
ATOM 737 O O . LEU A 1 92 ? 14.212 4.092 -6.154 1.00 86.06 92 LEU A O 1
ATOM 741 N N . VAL A 1 93 ? 14.584 5.373 -7.951 1.00 85.50 93 VAL A N 1
ATOM 742 C CA . VAL A 1 93 ? 15.596 6.252 -7.328 1.00 85.50 93 VAL A CA 1
ATOM 743 C C . VAL A 1 93 ? 15.004 7.070 -6.180 1.00 85.50 93 VAL A C 1
ATOM 745 O O . VAL A 1 93 ? 15.635 7.206 -5.128 1.00 85.50 93 VAL A O 1
ATOM 748 N N . LYS A 1 94 ? 13.790 7.598 -6.370 1.00 84.12 94 LYS A N 1
ATOM 749 C CA . LYS A 1 94 ? 13.069 8.347 -5.338 1.00 84.12 94 LYS A CA 1
ATOM 750 C C . LYS A 1 94 ? 12.730 7.452 -4.146 1.00 84.12 94 LYS A C 1
ATOM 752 O O . LYS A 1 94 ? 13.016 7.818 -3.011 1.00 84.12 94 LYS A O 1
ATOM 757 N N . ASP A 1 95 ? 12.179 6.270 -4.403 1.00 82.69 95 ASP A N 1
ATOM 758 C CA . ASP A 1 95 ? 11.789 5.320 -3.357 1.00 82.69 95 ASP A CA 1
ATOM 759 C C . ASP A 1 95 ? 13.010 4.747 -2.613 1.00 82.69 95 ASP A C 1
ATOM 761 O O . ASP A 1 95 ? 12.941 4.466 -1.417 1.00 82.69 95 ASP A O 1
ATOM 765 N N . ALA A 1 96 ? 14.158 4.652 -3.292 1.00 81.00 96 ALA A N 1
ATOM 766 C CA . ALA A 1 96 ? 15.443 4.287 -2.700 1.00 81.00 96 ALA A CA 1
ATOM 767 C C . ALA A 1 96 ? 16.096 5.414 -1.873 1.00 81.00 96 ALA A C 1
ATOM 769 O O . ALA A 1 96 ? 17.082 5.157 -1.176 1.00 81.00 96 ALA A O 1
ATOM 770 N N . GLY A 1 97 ? 15.601 6.655 -1.971 1.00 78.81 97 GLY A N 1
ATOM 771 C CA . GLY A 1 97 ? 16.157 7.826 -1.287 1.00 78.81 97 GLY A CA 1
ATOM 772 C C . GLY A 1 97 ? 17.541 8.259 -1.788 1.00 78.81 97 GLY A C 1
ATOM 773 O O . GLY A 1 97 ? 18.290 8.882 -1.038 1.00 78.81 97 GLY A O 1
ATOM 774 N N . VAL A 1 98 ? 17.912 7.917 -3.030 1.00 73.44 98 VAL A N 1
ATOM 775 C CA . VAL A 1 98 ? 19.255 8.185 -3.599 1.00 73.44 98 VAL A CA 1
ATOM 776 C C . VAL A 1 98 ? 19.284 9.343 -4.602 1.00 73.44 98 VAL A C 1
ATOM 778 O O . VAL A 1 98 ? 20.257 9.527 -5.324 1.00 73.44 98 VAL A O 1
ATOM 781 N N . GLU A 1 99 ? 18.236 10.162 -4.619 1.00 68.75 99 GLU A N 1
ATOM 782 C CA . GLU A 1 99 ? 18.033 11.291 -5.540 1.00 68.75 99 GLU A CA 1
ATOM 783 C C . GLU A 1 99 ? 19.150 12.354 -5.542 1.00 68.75 99 GLU A C 1
ATOM 785 O O . GLU A 1 99 ? 19.323 13.043 -6.543 1.00 68.75 99 GLU A O 1
ATOM 790 N N . ASN A 1 100 ? 19.933 12.454 -4.461 1.00 62.31 100 ASN A N 1
ATOM 791 C CA . ASN A 1 100 ? 21.042 13.408 -4.312 1.00 62.31 100 ASN A CA 1
ATOM 792 C C . ASN A 1 100 ? 22.421 12.73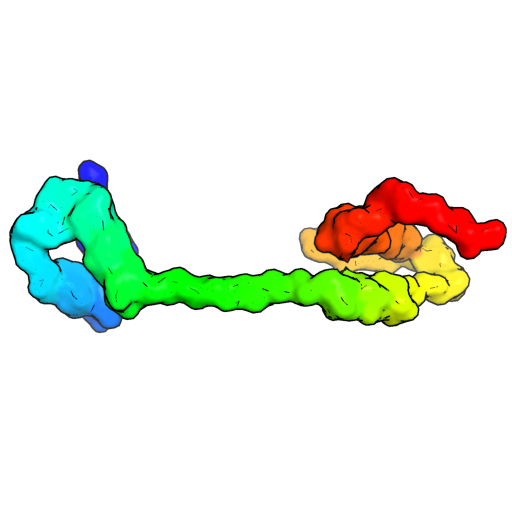7 -4.175 1.00 62.31 100 ASN A C 1
ATOM 794 O O . ASN A 1 100 ? 23.385 13.395 -3.780 1.00 62.31 100 ASN A O 1
ATOM 798 N N . VAL A 1 101 ? 22.537 11.433 -4.446 1.00 58.94 101 VAL A N 1
ATOM 799 C CA . VAL A 1 101 ? 23.843 10.763 -4.415 1.00 58.94 101 VAL A CA 1
ATOM 800 C C . VAL A 1 101 ? 24.600 11.162 -5.685 1.00 58.94 101 VAL A C 1
ATOM 802 O O . VAL A 1 101 ? 24.091 10.911 -6.779 1.00 58.94 101 VAL A O 1
ATOM 805 N N . PRO A 1 102 ? 25.785 11.796 -5.583 1.00 46.47 102 PRO A N 1
ATOM 806 C CA . PRO A 1 102 ? 26.563 12.143 -6.759 1.00 46.47 102 PRO A CA 1
ATOM 807 C C . PRO A 1 102 ? 26.907 10.856 -7.501 1.00 46.47 102 PRO A C 1
ATOM 809 O O . PRO A 1 102 ? 27.585 9.978 -6.967 1.00 46.47 102 PRO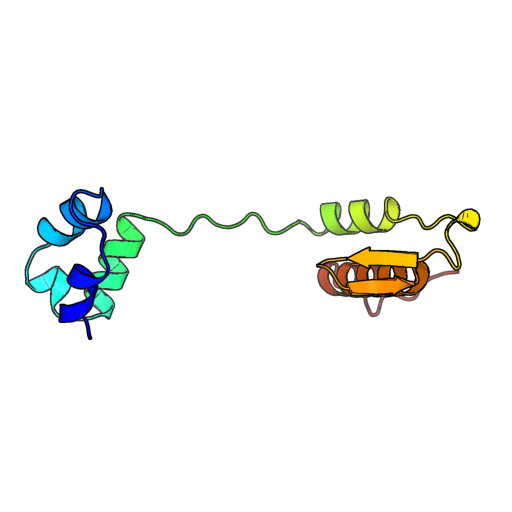 A O 1
ATOM 812 N N . ILE A 1 103 ? 26.396 10.737 -8.723 1.00 50.03 103 ILE A N 1
ATOM 813 C CA . ILE A 1 103 ? 26.751 9.642 -9.611 1.00 50.03 103 ILE A CA 1
ATOM 814 C C . ILE A 1 103 ? 28.211 9.887 -10.002 1.00 50.03 103 ILE A C 1
ATOM 816 O O . ILE A 1 103 ? 28.506 10.806 -10.762 1.00 50.03 103 ILE A O 1
ATOM 820 N N . LEU A 1 104 ? 29.127 9.111 -9.420 1.00 39.72 104 LEU A N 1
ATOM 821 C CA . LEU A 1 104 ? 30.487 8.975 -9.932 1.00 39.72 104 LEU A CA 1
ATOM 822 C C . LEU A 1 104 ? 30.3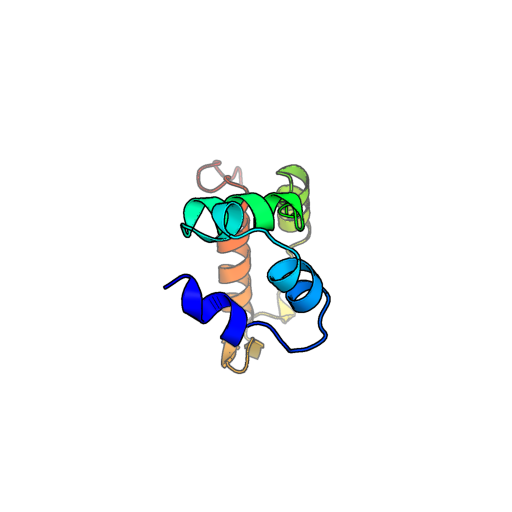79 8.178 -11.234 1.00 39.72 104 LEU A C 1
ATOM 824 O O . LEU A 1 104 ? 30.310 6.950 -11.203 1.00 39.72 104 LEU A O 1
ATOM 828 N N . ILE A 1 105 ? 30.264 8.903 -12.345 1.00 38.41 105 ILE A N 1
ATOM 829 C CA . ILE A 1 105 ? 30.482 8.384 -13.697 1.00 38.41 105 ILE A CA 1
ATOM 830 C C . ILE A 1 105 ? 31.927 8.692 -14.075 1.00 38.41 105 ILE A C 1
ATOM 832 O O . ILE A 1 105 ? 32.349 9.845 -13.818 1.00 38.41 105 ILE A O 1
#

Foldseek 3Di:
DLVCVLVVDDPPDPVNVQVVPDDPVCSVDPVSVVVSVCVVPPPDPPPQDDLVNLVVCLVVLDDDPVQAQPWDADPNDIDRPVVVSVVVNVVSCVSSVNPPPPPPD

pLDDT: mean 82.53, std 11.38, range [38.41, 93.88]